Protein AF-A0A3D0MAK0-F1 (afdb_monomer_lite)

Sequence (39 aa):
MIECENLVKIYKTADTEVLALQGLELTVKKGELMAIIGN

pLDDT: mean 95.28, std 2.72, range [82.12, 97.94]

Radius of gyration: 13.44 Å; chains: 1; bounding box: 28×14×35 Å

Structure (mmCIF, N/CA/C/O backbone):
data_AF-A0A3D0MAK0-F1
#
_entry.id   AF-A0A3D0MAK0-F1
#
loop_
_atom_site.group_PDB
_atom_site.id
_atom_site.type_symbol
_atom_site.label_atom_id
_atom_site.label_alt_id
_atom_site.label_comp_id
_atom_site.label_asym_id
_atom_site.label_entity_id
_atom_site.label_seq_id
_atom_site.pdbx_PDB_ins_code
_atom_site.Cartn_x
_atom_site.Cartn_y
_atom_site.Cartn_z
_atom_site.occupancy
_atom_site.B_iso_or_equiv
_atom_site.auth_seq_id
_atom_site.auth_comp_id
_atom_site.auth_asym_id
_atom_site.auth_atom_id
_atom_site.pdbx_PDB_model_num
ATOM 1 N N . MET A 1 1 ? -0.584 -4.604 16.205 1.00 90.75 1 MET A N 1
ATOM 2 C CA . MET A 1 1 ? -0.510 -3.219 15.718 1.00 90.75 1 MET A CA 1
ATOM 3 C C . MET A 1 1 ? 0.435 -3.255 14.542 1.00 90.75 1 MET A C 1
ATOM 5 O O . MET A 1 1 ? 1.474 -3.889 14.671 1.00 90.75 1 MET A O 1
ATOM 9 N N . ILE A 1 2 ? 0.018 -2.714 13.405 1.00 97.00 2 ILE A N 1
ATOM 10 C CA . ILE A 1 2 ? 0.838 -2.565 12.201 1.00 97.00 2 ILE A CA 1
ATOM 11 C C . ILE A 1 2 ? 1.085 -1.071 12.053 1.00 97.00 2 ILE A C 1
ATOM 13 O O . ILE A 1 2 ? 0.145 -0.294 12.203 1.00 97.00 2 ILE A O 1
ATOM 17 N N . GLU A 1 3 ? 2.327 -0.693 11.792 1.00 97.50 3 GLU A N 1
ATOM 18 C CA . GLU A 1 3 ? 2.746 0.692 11.612 1.00 97.50 3 GLU A CA 1
ATOM 19 C C . GLU A 1 3 ? 3.719 0.737 10.435 1.00 97.50 3 GLU A C 1
ATOM 21 O O . GLU A 1 3 ? 4.634 -0.083 10.336 1.00 97.50 3 GLU A O 1
ATOM 26 N N . CYS A 1 4 ? 3.465 1.631 9.491 1.00 96.75 4 CYS A N 1
ATOM 27 C CA . CYS A 1 4 ? 4.350 1.943 8.386 1.00 96.75 4 CYS A CA 1
ATOM 28 C C . CYS A 1 4 ? 4.484 3.453 8.344 1.00 96.75 4 CYS A C 1
ATOM 30 O O . CYS A 1 4 ? 3.474 4.150 8.273 1.00 96.75 4 CYS A O 1
ATOM 32 N N . GLU A 1 5 ? 5.724 3.915 8.354 1.00 97.31 5 GLU A N 1
ATOM 33 C CA . GLU A 1 5 ? 6.061 5.327 8.267 1.00 97.31 5 GLU A CA 1
ATOM 34 C C . GLU A 1 5 ? 6.925 5.540 7.033 1.00 97.31 5 GLU A C 1
ATOM 36 O O . GLU A 1 5 ? 7.905 4.818 6.819 1.00 97.31 5 GLU A O 1
ATOM 41 N N . ASN A 1 6 ? 6.553 6.519 6.212 1.00 96.12 6 ASN A N 1
ATOM 42 C CA . ASN A 1 6 ? 7.241 6.916 4.990 1.00 96.12 6 ASN A CA 1
ATOM 43 C C . ASN A 1 6 ? 7.676 5.733 4.104 1.00 96.12 6 ASN A C 1
ATOM 45 O O . ASN A 1 6 ? 8.769 5.742 3.530 1.00 96.12 6 ASN A O 1
ATOM 49 N N . LEU A 1 7 ? 6.843 4.692 3.979 1.00 96.62 7 LEU A N 1
ATOM 50 C CA . LEU A 1 7 ? 7.243 3.484 3.262 1.00 96.62 7 LEU A CA 1
ATOM 51 C C . LEU A 1 7 ? 7.370 3.770 1.760 1.00 96.62 7 LEU A C 1
ATOM 53 O O . LEU A 1 7 ? 6.453 4.281 1.112 1.00 96.62 7 LEU A O 1
ATOM 57 N N . VAL A 1 8 ? 8.523 3.396 1.205 1.00 96.75 8 VAL A N 1
ATOM 58 C CA . VAL A 1 8 ? 8.855 3.547 -0.213 1.00 96.75 8 VAL A CA 1
ATOM 59 C C . VAL A 1 8 ? 9.113 2.177 -0.827 1.00 96.75 8 VAL A C 1
ATOM 61 O O . VAL A 1 8 ? 9.845 1.357 -0.270 1.00 96.75 8 VAL A O 1
ATOM 64 N N . LYS A 1 9 ? 8.550 1.934 -2.013 1.00 95.88 9 LYS A N 1
ATOM 65 C CA . LYS A 1 9 ? 8.836 0.739 -2.807 1.00 95.88 9 LYS A CA 1
ATOM 66 C C . LYS A 1 9 ? 9.192 1.124 -4.232 1.00 95.88 9 LYS A C 1
ATOM 68 O O . LYS A 1 9 ? 8.382 1.698 -4.955 1.00 95.88 9 LYS A O 1
ATOM 73 N N . ILE A 1 10 ? 10.397 0.738 -4.634 1.00 96.50 10 ILE A N 1
ATOM 74 C CA . ILE A 1 10 ? 10.908 0.904 -5.994 1.00 96.50 10 ILE A CA 1
ATOM 75 C C . ILE A 1 10 ? 11.052 -0.485 -6.610 1.00 96.50 10 ILE A C 1
ATOM 77 O O . ILE A 1 10 ? 11.666 -1.370 -6.007 1.00 96.50 10 ILE A O 1
ATOM 81 N N . TYR A 1 11 ? 10.494 -0.673 -7.802 1.00 96.31 11 TYR A N 1
ATOM 82 C CA . TYR A 1 11 ? 10.815 -1.801 -8.668 1.00 96.31 11 TYR A CA 1
ATOM 83 C C . TYR A 1 11 ? 11.848 -1.349 -9.689 1.00 96.31 11 TYR A C 1
ATOM 85 O O . TYR A 1 11 ? 11.683 -0.314 -10.331 1.00 96.31 11 TYR A O 1
ATOM 93 N N . LYS A 1 12 ? 12.921 -2.126 -9.823 1.00 95.44 12 LYS A N 1
ATOM 94 C CA . LYS A 1 12 ? 14.007 -1.849 -10.761 1.00 95.44 12 LYS A CA 1
ATOM 95 C C . LYS A 1 12 ? 14.159 -3.024 -11.714 1.00 95.44 12 LYS A C 1
ATOM 97 O O . LYS A 1 12 ? 14.204 -4.172 -11.277 1.00 95.44 12 LYS A O 1
ATOM 102 N N . THR A 1 13 ? 14.239 -2.722 -12.999 1.00 93.75 13 THR A N 1
ATOM 103 C CA . THR A 1 13 ? 14.690 -3.629 -14.056 1.00 93.75 13 THR A CA 1
ATOM 104 C C . THR A 1 13 ? 15.966 -3.053 -14.671 1.00 93.75 13 THR A C 1
ATOM 106 O O . THR A 1 13 ? 16.399 -1.971 -14.277 1.00 93.75 13 THR A O 1
ATOM 109 N N . ALA A 1 14 ? 16.589 -3.767 -15.611 1.00 93.12 14 ALA A N 1
ATOM 110 C CA . ALA A 1 14 ? 17.815 -3.292 -16.258 1.00 93.12 14 ALA A CA 1
ATOM 111 C C . ALA A 1 14 ? 17.638 -1.920 -16.937 1.00 93.12 14 ALA A C 1
ATOM 113 O O . ALA A 1 14 ? 18.563 -1.113 -16.921 1.00 93.12 14 ALA A O 1
ATOM 114 N N . ASP A 1 15 ? 16.438 -1.642 -17.455 1.00 93.50 15 ASP A N 1
ATOM 115 C CA . ASP A 1 15 ? 16.177 -0.475 -18.301 1.00 93.50 15 ASP A CA 1
ATOM 116 C C . ASP A 1 15 ? 15.218 0.542 -17.662 1.00 93.50 15 ASP A C 1
ATOM 118 O O . ASP A 1 15 ? 14.996 1.618 -18.212 1.00 93.50 15 ASP A O 1
ATOM 122 N N . THR A 1 16 ? 14.595 0.215 -16.523 1.00 94.25 16 THR A N 1
ATOM 123 C CA . THR A 1 16 ? 13.582 1.082 -15.896 1.00 94.25 16 THR A CA 1
ATOM 124 C C . THR A 1 16 ? 13.552 0.980 -14.380 1.00 94.25 16 THR A C 1
ATOM 126 O O . THR A 1 16 ? 13.619 -0.104 -13.802 1.00 94.25 16 THR A O 1
ATOM 129 N N . GLU A 1 17 ? 13.333 2.126 -13.737 1.00 95.19 17 GLU A N 1
ATOM 130 C CA . GLU A 1 17 ? 13.006 2.225 -12.319 1.00 95.19 17 GLU A CA 1
ATOM 131 C C . GLU A 1 17 ? 11.607 2.822 -12.166 1.00 95.19 17 GLU A C 1
ATOM 133 O O . GLU A 1 17 ? 11.315 3.892 -12.699 1.00 95.19 17 GLU A O 1
ATOM 138 N N . VAL A 1 18 ? 10.737 2.124 -11.439 1.00 95.62 18 VAL A N 1
ATOM 139 C CA . VAL A 1 18 ? 9.365 2.555 -11.172 1.00 95.62 18 VAL A CA 1
ATOM 140 C C . VAL A 1 18 ? 9.150 2.648 -9.671 1.00 95.62 18 VAL A C 1
ATOM 142 O O . VAL A 1 18 ? 9.359 1.688 -8.926 1.00 95.62 18 VAL A O 1
ATOM 145 N N . LEU A 1 19 ? 8.695 3.815 -9.230 1.00 94.69 19 LEU A N 1
ATOM 146 C CA . LEU A 1 19 ? 8.286 4.065 -7.857 1.00 94.69 19 LEU A CA 1
ATOM 147 C C . LEU A 1 19 ? 6.839 3.587 -7.680 1.00 94.69 19 LEU A C 1
ATOM 149 O O . LEU A 1 19 ? 5.903 4.268 -8.084 1.00 94.69 19 LEU A O 1
ATOM 153 N N . ALA A 1 20 ? 6.657 2.394 -7.117 1.00 93.00 20 ALA A N 1
ATOM 154 C CA . ALA A 1 20 ? 5.329 1.807 -6.923 1.00 93.00 20 ALA A CA 1
ATOM 155 C C . ALA A 1 20 ? 4.642 2.276 -5.639 1.00 93.00 20 ALA A C 1
ATOM 157 O O . ALA A 1 20 ? 3.421 2.223 -5.539 1.00 93.00 20 ALA A O 1
ATOM 158 N N . LEU A 1 21 ? 5.419 2.715 -4.652 1.00 95.44 21 LEU A N 1
ATOM 159 C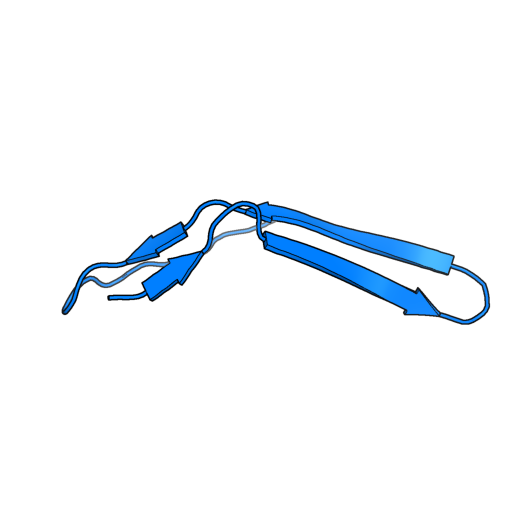 CA . LEU A 1 21 ? 4.902 3.298 -3.424 1.00 95.44 21 LEU A CA 1
ATOM 160 C C . LEU A 1 21 ? 5.830 4.425 -2.995 1.00 95.44 21 LEU A 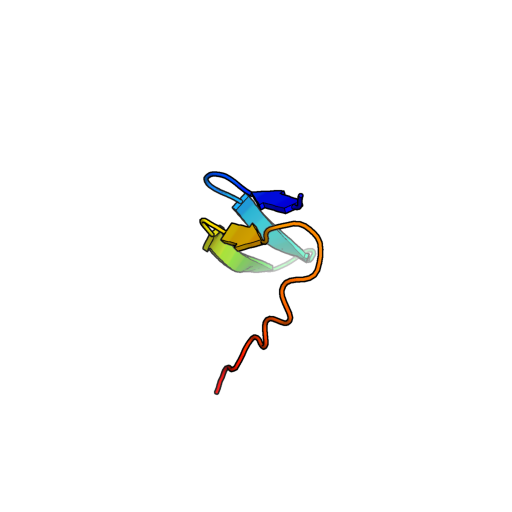C 1
ATOM 162 O O . LEU A 1 21 ? 7.046 4.225 -2.942 1.00 95.44 21 LEU A O 1
ATOM 166 N N . GLN A 1 22 ? 5.264 5.582 -2.674 1.00 93.94 22 GLN A N 1
ATOM 167 C CA . GLN A 1 22 ? 6.013 6.722 -2.166 1.00 93.94 22 GLN A CA 1
ATOM 168 C C . GLN A 1 22 ? 5.318 7.281 -0.931 1.00 93.94 22 GLN A C 1
ATOM 170 O O . GLN A 1 22 ? 4.202 7.782 -1.038 1.00 93.94 22 GLN A O 1
ATOM 175 N N . GLY A 1 23 ? 5.997 7.218 0.216 1.00 93.44 23 GLY A N 1
ATOM 176 C CA . GLY A 1 23 ? 5.541 7.873 1.440 1.00 93.44 23 GLY A CA 1
ATOM 177 C C . GLY A 1 23 ? 4.235 7.303 1.988 1.00 93.44 23 GLY A C 1
ATOM 178 O O . GLY A 1 23 ? 3.363 8.069 2.384 1.00 93.44 23 GLY A O 1
ATOM 179 N N . LEU A 1 24 ? 4.062 5.975 1.969 1.00 95.38 24 LEU A N 1
ATOM 180 C CA . LEU A 1 24 ? 2.896 5.376 2.617 1.00 95.38 24 LEU A CA 1
ATOM 181 C C . LEU A 1 24 ? 3.022 5.5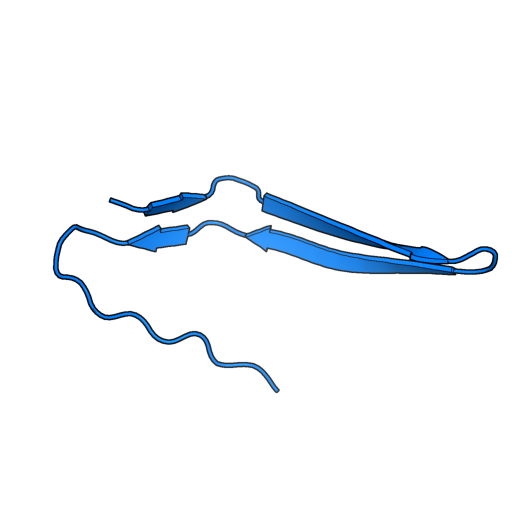02 4.135 1.00 95.38 24 LEU A C 1
ATOM 183 O O . LEU A 1 24 ? 3.940 4.942 4.736 1.00 95.38 24 LEU A O 1
ATOM 187 N N . GLU A 1 25 ? 2.021 6.156 4.708 1.00 96.62 25 GLU A N 1
ATOM 188 C CA . GLU A 1 25 ? 1.717 6.183 6.133 1.00 96.62 25 GLU A CA 1
ATOM 189 C C . GLU A 1 25 ? 0.553 5.219 6.401 1.00 96.62 25 GLU A C 1
ATOM 191 O O . GLU A 1 25 ? -0.513 5.339 5.790 1.00 96.62 25 GLU A O 1
ATOM 196 N N . LEU A 1 26 ? 0.742 4.237 7.283 1.00 96.62 26 LEU A N 1
ATOM 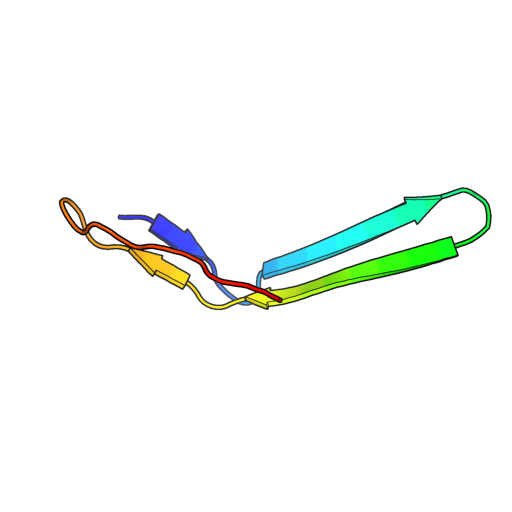197 C CA . LEU A 1 26 ? -0.276 3.234 7.606 1.00 96.62 26 LEU A CA 1
ATOM 198 C C . LEU A 1 26 ? -0.218 2.866 9.084 1.00 96.62 26 LEU A C 1
ATOM 200 O O . LEU A 1 26 ? 0.810 2.411 9.575 1.00 96.62 26 LEU A O 1
ATOM 204 N N . THR A 1 27 ? -1.352 2.937 9.773 1.00 97.31 27 THR A N 1
ATOM 205 C CA . THR A 1 27 ? -1.484 2.407 11.133 1.00 97.31 27 THR A CA 1
ATOM 206 C C . THR A 1 27 ? -2.723 1.529 11.214 1.00 97.31 27 THR A C 1
ATOM 208 O O . THR A 1 27 ? -3.819 1.979 10.897 1.00 97.31 27 THR A O 1
ATOM 211 N N . VAL A 1 28 ? -2.561 0.286 11.671 1.00 97.75 28 VAL A N 1
ATOM 212 C CA . VAL A 1 28 ? -3.667 -0.655 11.904 1.00 97.75 28 VAL A CA 1
ATOM 213 C C . VAL A 1 28 ? -3.610 -1.165 13.337 1.00 97.75 28 VAL A C 1
ATOM 215 O O . VAL A 1 28 ? -2.624 -1.769 13.785 1.00 97.75 28 VAL A O 1
ATOM 218 N N . LYS A 1 29 ? -4.681 -0.933 14.093 1.00 97.94 29 LYS A N 1
ATOM 219 C CA . LYS A 1 29 ? -4.790 -1.340 15.494 1.00 97.94 29 LYS A CA 1
ATOM 220 C C . LYS A 1 29 ? -5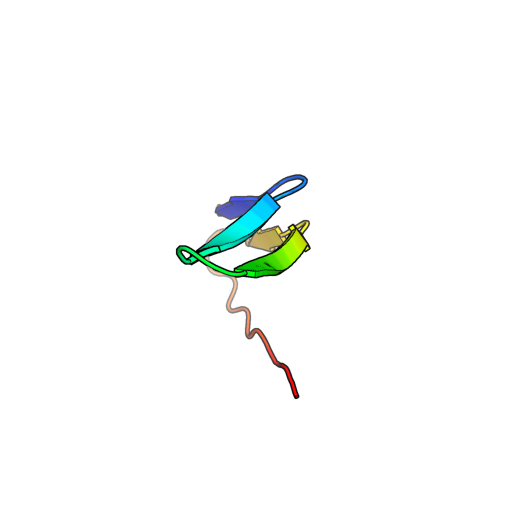.073 -2.835 15.610 1.00 97.94 29 LYS A C 1
ATOM 222 O O . LYS A 1 29 ? -5.466 -3.525 14.673 1.00 97.94 29 LYS A O 1
ATOM 227 N N . LYS A 1 30 ? -4.836 -3.389 16.800 1.00 97.44 30 LYS A N 1
ATOM 228 C CA . LYS A 1 30 ? -5.136 -4.802 17.060 1.00 97.44 30 LYS A CA 1
ATOM 229 C C . LYS A 1 30 ? -6.652 -5.028 16.964 1.00 97.44 30 LYS A C 1
ATOM 231 O O . LYS A 1 30 ? -7.400 -4.368 17.674 1.00 97.44 30 LYS A O 1
ATOM 236 N N . GLY A 1 31 ? -7.069 -5.980 16.130 1.00 97.44 31 GLY A N 1
ATOM 237 C CA . GLY A 1 31 ? -8.484 -6.296 15.900 1.00 97.44 31 GLY A CA 1
ATOM 238 C C . GLY A 1 31 ? -9.180 -5.387 14.882 1.00 97.44 31 GLY A C 1
ATOM 239 O O . GLY A 1 31 ? -10.368 -5.567 14.641 1.00 97.44 31 GLY A O 1
ATOM 240 N N . GLU A 1 32 ? -8.462 -4.434 14.285 1.00 97.81 32 GLU A N 1
ATOM 241 C CA . GLU A 1 32 ? -8.988 -3.568 13.232 1.00 97.81 32 GLU A CA 1
ATOM 242 C C . GLU A 1 32 ? -8.942 -4.279 11.875 1.00 97.81 32 GLU A C 1
ATOM 244 O O . GLU A 1 32 ? -7.930 -4.880 11.509 1.00 97.81 32 GLU A O 1
ATOM 249 N N . LEU A 1 33 ? -10.051 -4.207 11.136 1.00 96.81 33 LEU A N 1
ATOM 250 C CA . LEU A 1 33 ? -10.130 -4.651 9.750 1.00 96.81 33 LEU A CA 1
ATOM 251 C C . LEU A 1 33 ? -9.943 -3.436 8.840 1.00 96.81 33 LEU A C 1
ATOM 253 O O . LEU A 1 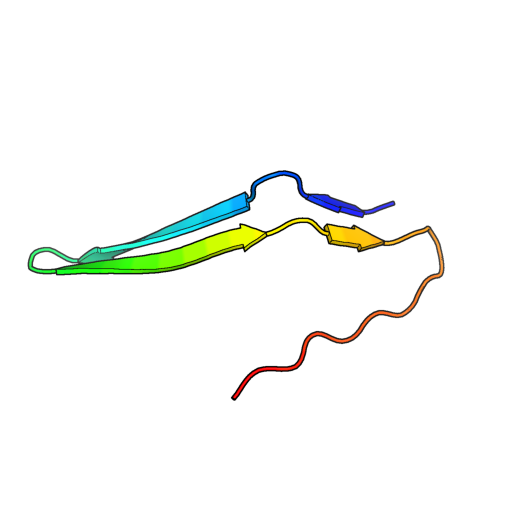33 ? -10.700 -2.473 8.936 1.00 96.81 33 LEU A O 1
ATOM 257 N N . MET A 1 34 ? -8.967 -3.507 7.940 1.00 95.94 34 MET A N 1
ATOM 258 C CA . MET A 1 34 ? -8.670 -2.449 6.980 1.00 95.94 34 MET A CA 1
ATOM 259 C C . MET A 1 34 ? -8.628 -3.019 5.562 1.00 95.94 34 MET A C 1
ATOM 261 O O . MET A 1 34 ? -8.086 -4.101 5.341 1.00 95.94 34 MET A O 1
ATOM 265 N N . ALA A 1 35 ? -9.185 -2.278 4.604 1.00 96.88 35 ALA A N 1
ATOM 266 C CA . ALA A 1 35 ? -9.109 -2.584 3.181 1.00 96.88 35 ALA A CA 1
ATOM 267 C C . ALA A 1 35 ? -8.287 -1.509 2.460 1.00 96.88 35 ALA A C 1
ATOM 269 O O . ALA A 1 35 ? -8.390 -0.327 2.786 1.00 96.88 35 ALA A O 1
ATOM 270 N N . ILE A 1 36 ? -7.500 -1.922 1.467 1.00 94.00 36 ILE A N 1
ATOM 271 C CA . ILE A 1 36 ? -6.782 -1.026 0.555 1.00 94.00 36 ILE A CA 1
ATOM 272 C C . ILE A 1 36 ? -7.464 -1.129 -0.808 1.00 94.00 36 ILE A C 1
ATOM 274 O O . ILE A 1 36 ? -7.675 -2.234 -1.306 1.00 94.00 36 ILE A O 1
ATOM 278 N N . ILE A 1 37 ? -7.817 0.012 -1.400 1.00 94.38 37 ILE A N 1
ATOM 279 C CA . ILE A 1 37 ? -8.470 0.096 -2.711 1.00 94.38 37 ILE A CA 1
ATOM 280 C C . ILE A 1 37 ? -7.608 0.981 -3.611 1.00 94.38 37 ILE A C 1
ATOM 282 O O . ILE A 1 37 ? -7.143 2.036 -3.182 1.00 94.38 37 ILE A O 1
ATOM 286 N N . GLY A 1 38 ? -7.404 0.544 -4.849 1.00 92.62 38 GLY A N 1
ATOM 287 C CA . GLY A 1 38 ? -6.720 1.290 -5.900 1.00 92.62 38 GLY A CA 1
ATOM 288 C C . GLY A 1 38 ? -7.485 1.175 -7.216 1.00 92.62 38 GLY A C 1
ATOM 289 O O . GLY A 1 38 ? -8.387 0.345 -7.331 1.00 92.62 38 GLY A O 1
ATOM 290 N N . ASN A 1 39 ? -7.141 2.044 -8.166 1.00 82.12 39 ASN A N 1
ATOM 291 C CA . ASN A 1 39 ? -7.579 1.955 -9.562 1.00 82.12 39 ASN A CA 1
ATOM 292 C C . ASN A 1 39 ? -6.797 0.860 -10.298 1.00 82.12 39 ASN A C 1
ATOM 294 O O . ASN A 1 39 ? -5.588 0.732 -9.993 1.00 82.12 39 ASN A O 1
#

Foldseek 3Di:
DDWDFQDWDWDDDPVDIDTPDGGDTDDADVPGDDDDDDD

Secondary structure (DSSP, 8-state):
-EEEEEEEEEEE-SS-EEEEEEEEEEEE-TT--------